Protein AF-A0A8T0RTR3-F1 (afdb_monomer_lite)

Foldseek 3Di:
DVVVVVVVVVLVVVLLALPLLLVLLVQQPVVDDPDDRDPCSLVVSCVVSVHDSVSSVCSSVQCVVPPHSRSRGDPDPPVDDDDQDDDDPVQLVVQDPVQLQDLVSSCVSRVHDSVSSVVCVVVPVDDSDPPDDQDPVNVVVVVVVVVVVVVVVVVVVD

Radius of gyration: 30.54 Å; chains: 1; bounding box: 50×33×100 Å

Structure (mmCIF, N/CA/C/O backbone):
data_AF-A0A8T0RTR3-F1
#
_entry.id   AF-A0A8T0RTR3-F1
#
loop_
_atom_site.group_PDB
_atom_site.id
_atom_site.type_symbol
_atom_site.label_atom_id
_atom_site.label_alt_id
_atom_site.label_comp_id
_atom_site.label_asym_id
_atom_site.label_entity_id
_atom_site.label_seq_id
_atom_site.pdbx_PDB_ins_code
_atom_site.Cartn_x
_atom_site.Cartn_y
_atom_site.Cartn_z
_atom_site.occupancy
_atom_site.B_iso_or_equiv
_atom_site.auth_seq_id
_atom_site.auth_comp_id
_atom_site.auth_asym_id
_atom_site.auth_atom_id
_atom_site.pdbx_PDB_model_num
ATOM 1 N N . MET A 1 1 ? -1.348 -24.314 -29.458 1.00 50.91 1 MET A N 1
ATOM 2 C CA . MET A 1 1 ? -2.200 -23.134 -29.170 1.00 50.91 1 MET A CA 1
ATOM 3 C C . MET A 1 1 ? -2.406 -22.878 -27.678 1.00 50.91 1 MET A C 1
ATOM 5 O O . MET A 1 1 ? -2.302 -21.727 -27.293 1.00 50.91 1 MET A O 1
ATOM 9 N N . MET A 1 2 ? -2.673 -23.878 -26.821 1.00 47.38 2 MET A N 1
ATOM 10 C CA . MET A 1 2 ? -2.795 -23.620 -25.368 1.00 47.38 2 MET A CA 1
ATOM 11 C C . MET A 1 2 ? -1.463 -23.245 -24.695 1.00 47.38 2 MET A C 1
ATOM 13 O O . MET A 1 2 ? -1.460 -22.353 -23.855 1.00 47.38 2 MET A O 1
ATOM 17 N N . GLU A 1 3 ? -0.336 -23.847 -25.096 1.00 51.03 3 GLU A N 1
ATOM 18 C CA . GLU A 1 3 ? 0.990 -23.511 -24.537 1.00 51.03 3 GLU A CA 1
ATOM 19 C C . GLU A 1 3 ? 1.445 -22.080 -24.860 1.00 51.03 3 GLU A C 1
ATOM 21 O O . GLU A 1 3 ? 1.984 -21.400 -23.994 1.00 51.03 3 GLU A O 1
ATOM 26 N N . GLU A 1 4 ? 1.178 -21.576 -26.070 1.00 53.56 4 GLU A N 1
ATOM 27 C CA . GLU A 1 4 ? 1.526 -20.194 -26.435 1.00 53.56 4 GLU A CA 1
ATOM 28 C C . GLU A 1 4 ? 0.702 -19.163 -25.654 1.00 53.56 4 GLU A C 1
ATOM 30 O O . GLU A 1 4 ? 1.242 -18.149 -25.222 1.00 53.56 4 GLU A O 1
ATOM 35 N N . VAL A 1 5 ? -0.589 -19.422 -25.422 1.00 56.09 5 VAL A N 1
ATOM 36 C CA . VAL A 1 5 ? -1.454 -18.513 -24.650 1.00 56.09 5 VAL A CA 1
ATOM 37 C C . VAL A 1 5 ? -1.051 -18.494 -23.172 1.00 56.09 5 VAL A C 1
ATOM 39 O O . VAL A 1 5 ? -1.005 -17.421 -22.571 1.00 56.09 5 VAL A O 1
ATOM 42 N N . LEU A 1 6 ? -0.697 -19.651 -22.599 1.00 56.44 6 LEU A N 1
ATOM 43 C CA . LEU A 1 6 ? -0.228 -19.741 -21.212 1.00 56.44 6 LEU A CA 1
ATOM 44 C C . LEU A 1 6 ? 1.091 -18.976 -21.011 1.00 56.44 6 LEU A C 1
ATOM 46 O O . LEU A 1 6 ? 1.216 -18.205 -20.062 1.00 56.44 6 LEU A O 1
ATOM 50 N N . MET A 1 7 ? 2.028 -19.115 -21.957 1.00 56.81 7 MET A N 1
ATOM 51 C CA . MET A 1 7 ? 3.307 -18.394 -21.963 1.00 56.81 7 MET A CA 1
ATOM 52 C C . MET A 1 7 ? 3.117 -16.876 -22.057 1.00 56.81 7 MET A C 1
ATOM 54 O O . MET A 1 7 ? 3.805 -16.122 -21.372 1.00 56.81 7 MET A O 1
ATOM 58 N N . VAL A 1 8 ? 2.170 -16.399 -22.870 1.00 58.53 8 VAL A N 1
ATOM 59 C CA . VAL A 1 8 ? 1.890 -14.959 -22.999 1.00 58.53 8 VAL A CA 1
ATOM 60 C C . VAL A 1 8 ? 1.302 -14.385 -21.706 1.00 58.53 8 VAL A C 1
ATOM 62 O O . VAL A 1 8 ? 1.692 -13.285 -21.305 1.00 58.53 8 VAL A O 1
ATOM 65 N N . GLU A 1 9 ? 0.423 -15.115 -21.014 1.00 55.72 9 GLU A N 1
ATOM 66 C CA . GLU A 1 9 ? -0.161 -14.651 -19.749 1.00 55.72 9 GLU A CA 1
ATOM 67 C C . GLU A 1 9 ? 0.848 -14.729 -18.586 1.00 55.72 9 GLU A C 1
ATOM 69 O O . GLU A 1 9 ? 0.923 -13.799 -17.781 1.00 55.72 9 GLU A O 1
ATOM 74 N N . GLU A 1 10 ? 1.706 -15.755 -18.533 1.00 55.25 10 GLU A N 1
ATOM 75 C CA . GLU A 1 10 ? 2.816 -15.831 -17.568 1.00 55.25 10 GLU A CA 1
ATOM 76 C C . GLU A 1 10 ? 3.845 -14.717 -17.777 1.00 55.25 10 GLU A C 1
ATOM 78 O O . GLU A 1 10 ? 4.233 -14.050 -16.812 1.00 55.25 10 GLU A O 1
ATOM 83 N N . ILE A 1 11 ? 4.234 -14.442 -19.028 1.00 60.19 11 ILE A N 1
ATOM 84 C CA . ILE A 1 11 ? 5.106 -13.310 -19.370 1.00 60.19 11 ILE A CA 1
ATOM 85 C C . ILE A 1 11 ? 4.435 -11.998 -18.958 1.00 60.19 11 ILE A C 1
ATOM 87 O O . ILE A 1 11 ? 5.074 -11.144 -18.345 1.00 60.19 11 ILE A O 1
ATOM 91 N N . ARG A 1 12 ? 3.133 -11.829 -19.213 1.00 56.47 12 ARG A N 1
ATOM 92 C CA . ARG A 1 12 ? 2.386 -10.632 -18.805 1.00 56.47 12 ARG A CA 1
ATOM 93 C C . ARG A 1 12 ? 2.379 -10.452 -17.285 1.00 56.47 12 ARG A C 1
ATOM 95 O O . ARG A 1 12 ? 2.623 -9.344 -16.810 1.00 56.47 12 ARG A O 1
ATOM 102 N N . VAL A 1 13 ? 2.164 -11.518 -16.516 1.00 57.88 13 VAL A N 1
ATOM 103 C CA . VAL A 1 13 ? 2.191 -11.495 -15.042 1.00 57.88 13 VAL A CA 1
ATOM 104 C C . VAL A 1 13 ? 3.599 -11.202 -14.505 1.00 57.88 13 VAL A C 1
ATOM 106 O O . VAL A 1 13 ? 3.744 -10.415 -13.565 1.00 57.88 13 VAL A O 1
ATOM 109 N N . LEU A 1 14 ? 4.643 -11.773 -15.112 1.00 58.62 14 LEU A N 1
ATOM 110 C CA . LEU A 1 14 ? 6.046 -11.508 -14.767 1.00 58.62 14 LEU A CA 1
ATOM 111 C C . LEU A 1 14 ? 6.483 -10.079 -15.099 1.00 58.62 14 LEU A C 1
ATOM 113 O O . LEU A 1 14 ? 7.313 -9.532 -14.381 1.00 58.62 14 LEU A O 1
ATOM 117 N N . MET A 1 15 ? 5.913 -9.472 -16.141 1.00 58.19 15 MET A N 1
ATOM 118 C CA . MET A 1 15 ? 6.180 -8.089 -16.556 1.00 58.19 15 MET A CA 1
ATOM 119 C C . MET A 1 15 ? 5.409 -7.050 -15.731 1.00 58.19 15 MET A C 1
ATOM 121 O O . MET A 1 15 ? 5.854 -5.910 -15.602 1.00 58.19 15 MET A O 1
ATOM 125 N N . VAL A 1 16 ? 4.264 -7.429 -15.154 1.00 56.47 16 VAL A N 1
ATOM 126 C CA . VAL A 1 16 ? 3.538 -6.611 -14.164 1.00 56.47 16 VAL A CA 1
ATOM 127 C C . VAL A 1 16 ? 4.295 -6.565 -12.832 1.00 56.47 16 VAL A C 1
ATOM 129 O O . VAL A 1 16 ? 4.250 -5.555 -12.126 1.00 56.47 16 VAL A O 1
ATOM 132 N N . LYS A 1 17 ? 5.033 -7.629 -12.498 1.00 59.47 17 LYS A N 1
ATOM 133 C CA . LYS A 1 17 ? 6.007 -7.634 -11.401 1.00 59.47 17 LYS A CA 1
ATOM 134 C C . LYS A 1 17 ? 7.309 -6.972 -11.883 1.00 59.47 17 LYS A C 1
ATOM 136 O O . LYS A 1 17 ? 7.729 -7.152 -13.016 1.00 59.47 17 LYS A O 1
ATOM 141 N N . ASN A 1 18 ? 7.976 -6.201 -11.024 1.00 61.56 18 ASN A N 1
ATOM 142 C CA . ASN A 1 18 ? 9.125 -5.358 -11.411 1.00 61.56 18 ASN A CA 1
ATOM 143 C C . ASN A 1 18 ? 10.295 -6.098 -12.097 1.00 61.56 18 ASN A C 1
ATOM 145 O O . ASN A 1 18 ? 11.107 -5.459 -12.758 1.00 61.56 18 ASN A O 1
ATOM 149 N N . GLY A 1 19 ? 10.395 -7.424 -11.966 1.00 69.31 19 GLY A N 1
ATOM 150 C CA . GLY A 1 19 ? 11.536 -8.203 -12.453 1.00 69.31 19 GLY A CA 1
ATOM 151 C C . GLY A 1 19 ? 11.711 -8.215 -13.976 1.00 69.31 19 GLY A C 1
ATOM 152 O O . GLY A 1 19 ? 12.842 -8.122 -14.448 1.00 69.31 19 GLY A O 1
ATOM 153 N N . GLY A 1 20 ? 10.625 -8.287 -14.754 1.00 81.19 20 GLY A N 1
ATOM 154 C CA . GLY A 1 20 ? 10.720 -8.464 -16.210 1.00 81.19 20 GLY A CA 1
ATOM 155 C C . GLY A 1 20 ? 11.265 -7.235 -16.949 1.00 81.19 20 GLY A C 1
ATOM 156 O O . GLY A 1 20 ? 12.210 -7.333 -17.733 1.00 81.19 20 GLY A O 1
ATOM 157 N N . SER A 1 21 ? 10.728 -6.052 -16.649 1.00 85.75 21 SER A N 1
ATOM 158 C CA . SER A 1 21 ? 11.186 -4.794 -17.255 1.00 85.75 21 SER A CA 1
ATOM 159 C C . SER A 1 21 ? 12.625 -4.448 -16.856 1.00 85.75 21 SER A C 1
ATOM 161 O O . SER A 1 21 ? 13.399 -3.993 -17.697 1.00 85.75 21 SER A O 1
ATOM 163 N N . ILE A 1 22 ? 13.015 -4.718 -15.603 1.00 87.81 22 ILE A N 1
ATOM 164 C CA . ILE A 1 22 ? 14.389 -4.503 -15.123 1.00 87.81 22 ILE A CA 1
ATOM 165 C C . ILE A 1 22 ? 15.373 -5.408 -15.873 1.00 87.81 22 ILE A C 1
ATOM 167 O O . ILE A 1 22 ? 16.412 -4.932 -16.325 1.00 87.81 22 ILE A O 1
ATOM 171 N N . ALA A 1 23 ? 15.037 -6.687 -16.069 1.00 89.38 23 ALA A N 1
ATOM 172 C CA . ALA A 1 23 ? 15.885 -7.621 -16.808 1.00 89.38 23 ALA A CA 1
ATOM 173 C C . ALA A 1 23 ? 16.110 -7.177 -18.263 1.00 89.38 23 ALA A C 1
ATOM 175 O O . ALA A 1 23 ? 17.233 -7.240 -18.763 1.00 89.38 23 ALA A O 1
ATOM 176 N N . ILE A 1 24 ? 15.065 -6.665 -18.926 1.00 90.31 24 ILE A N 1
ATOM 177 C CA . ILE A 1 24 ? 15.183 -6.082 -20.270 1.00 90.31 24 ILE A CA 1
ATOM 178 C C . ILE A 1 24 ? 16.141 -4.890 -20.250 1.00 90.31 24 ILE A C 1
ATOM 180 O O . ILE A 1 24 ? 17.018 -4.799 -21.105 1.00 90.31 24 ILE A O 1
ATOM 184 N N . TYR A 1 25 ? 15.992 -3.982 -19.286 1.00 90.19 25 TYR A N 1
ATOM 185 C CA . TYR A 1 25 ? 16.830 -2.789 -19.198 1.00 90.19 25 TYR A CA 1
ATOM 186 C C . TYR A 1 25 ? 18.312 -3.125 -18.983 1.00 90.19 25 TYR A C 1
ATOM 188 O O . TYR A 1 25 ? 19.161 -2.619 -19.714 1.00 90.19 25 TYR A O 1
ATOM 196 N N . LEU A 1 26 ? 18.619 -4.030 -18.048 1.00 89.44 26 LEU A N 1
ATOM 197 C CA . LEU A 1 26 ? 19.988 -4.480 -17.778 1.00 89.44 26 LEU A CA 1
ATOM 198 C C . LEU A 1 26 ? 20.618 -5.180 -18.990 1.00 89.44 26 LEU A C 1
ATOM 200 O O . LEU A 1 26 ? 21.781 -4.940 -19.300 1.00 89.44 26 LEU A O 1
ATOM 204 N N . GLU A 1 27 ? 19.850 -5.993 -19.719 1.00 90.25 27 GLU A N 1
ATOM 205 C CA . GLU A 1 27 ? 20.321 -6.643 -20.948 1.00 90.25 27 GLU A CA 1
ATOM 206 C C . GLU A 1 27 ? 20.674 -5.628 -22.046 1.00 90.25 27 GLU A C 1
ATOM 208 O O . GLU A 1 27 ? 21.652 -5.810 -22.772 1.00 90.25 27 GLU A O 1
ATOM 213 N N . LEU A 1 28 ? 19.866 -4.573 -22.202 1.00 89.88 28 LEU A N 1
ATOM 214 C CA . LEU A 1 28 ? 20.145 -3.504 -23.163 1.00 89.88 28 LEU A CA 1
ATOM 215 C C . LEU A 1 28 ? 21.386 -2.707 -22.754 1.00 89.88 28 LEU A C 1
ATOM 217 O O . LEU A 1 28 ? 22.206 -2.389 -23.617 1.00 89.88 28 LEU A O 1
ATOM 221 N N . LEU A 1 29 ? 21.531 -2.433 -21.455 1.00 89.06 29 LEU A N 1
ATOM 222 C CA . LEU A 1 29 ? 22.675 -1.727 -20.887 1.00 89.06 29 LEU A CA 1
ATOM 223 C C . LEU A 1 29 ? 23.977 -2.518 -21.079 1.00 89.06 29 LEU A C 1
ATOM 225 O O . LEU A 1 29 ? 24.982 -1.950 -21.474 1.00 89.06 29 LEU A O 1
ATOM 229 N N . ALA A 1 30 ? 23.948 -3.843 -20.910 1.00 87.44 30 ALA A N 1
ATOM 230 C CA . ALA A 1 30 ? 25.117 -4.700 -21.121 1.00 87.44 30 ALA A CA 1
ATOM 231 C C . ALA A 1 30 ? 25.601 -4.753 -22.586 1.00 87.44 30 ALA A C 1
ATOM 233 O O . ALA A 1 30 ? 26.736 -5.137 -22.851 1.00 87.44 30 ALA A O 1
ATOM 234 N N . LYS A 1 31 ? 24.741 -4.404 -23.552 1.00 84.81 31 LYS A N 1
ATOM 235 C CA . LYS A 1 31 ? 25.035 -4.462 -24.998 1.00 84.81 31 LYS A CA 1
ATOM 236 C C . LYS A 1 31 ? 25.326 -3.100 -25.621 1.00 84.81 31 LYS A C 1
ATOM 238 O O . LYS A 1 31 ? 25.502 -3.014 -26.840 1.00 84.81 31 LYS A O 1
ATOM 243 N N . THR A 1 32 ? 25.313 -2.043 -24.817 1.00 80.06 32 THR A N 1
ATOM 244 C CA . THR A 1 32 ? 25.332 -0.670 -25.311 1.00 80.06 32 THR A CA 1
ATOM 245 C C . THR A 1 32 ? 26.173 0.206 -24.398 1.00 80.06 32 THR A C 1
ATOM 247 O O . THR A 1 32 ? 25.949 0.223 -23.196 1.00 80.06 32 THR A O 1
ATOM 250 N N . ASP A 1 33 ? 27.056 1.010 -24.979 1.00 72.62 33 ASP A N 1
ATOM 251 C CA . ASP A 1 33 ? 27.671 2.132 -24.272 1.00 72.62 33 ASP A CA 1
ATOM 252 C C . ASP A 1 33 ? 26.664 3.301 -24.271 1.00 72.62 33 ASP A C 1
ATOM 254 O O . ASP A 1 33 ? 26.253 3.738 -25.356 1.00 72.62 33 ASP A O 1
ATOM 258 N N . PRO A 1 34 ? 26.188 3.786 -23.106 1.00 64.81 34 PRO A N 1
ATOM 259 C CA . PRO A 1 34 ? 25.259 4.917 -23.041 1.00 64.81 34 PRO A CA 1
ATOM 260 C C . PRO A 1 34 ? 25.829 6.139 -23.783 1.00 64.81 34 PRO A C 1
ATOM 262 O O . PRO A 1 34 ? 27.045 6.334 -23.756 1.00 64.81 34 PRO A O 1
ATOM 265 N N . PRO A 1 35 ? 25.005 6.980 -24.446 1.00 64.62 35 PRO A N 1
ATOM 266 C CA . PRO A 1 35 ? 23.554 7.146 -24.272 1.00 64.62 35 PRO A CA 1
ATOM 267 C C . PRO A 1 35 ? 22.686 6.606 -25.430 1.00 64.62 35 PRO A C 1
ATOM 269 O O . PRO A 1 35 ? 21.461 6.743 -25.406 1.00 64.62 35 PRO A O 1
ATOM 272 N N . VAL A 1 36 ? 23.283 6.015 -26.473 1.00 75.38 36 VAL A N 1
ATOM 273 C CA . VAL A 1 36 ? 22.573 5.689 -27.726 1.00 75.38 36 VAL A CA 1
ATOM 274 C C . VAL A 1 36 ? 22.454 4.189 -27.938 1.00 75.38 36 VAL A C 1
ATOM 276 O O . VAL A 1 36 ? 23.446 3.478 -28.073 1.00 75.38 36 VAL A O 1
ATOM 279 N N . LEU A 1 37 ? 21.219 3.710 -28.084 1.00 81.44 37 LEU A N 1
ATOM 280 C CA . LEU A 1 37 ? 20.961 2.308 -28.383 1.00 81.44 37 LEU A CA 1
ATOM 281 C C . LEU A 1 37 ? 21.343 1.952 -29.831 1.00 81.44 37 LEU A C 1
ATOM 283 O O . LEU A 1 37 ? 20.777 2.489 -30.788 1.00 81.44 37 LEU A O 1
ATOM 287 N N . ARG A 1 38 ? 22.271 1.000 -30.007 1.00 83.25 38 ARG A N 1
ATOM 288 C CA . ARG A 1 38 ? 22.719 0.550 -31.337 1.00 83.25 38 ARG A CA 1
ATOM 289 C C . ARG A 1 38 ? 21.575 -0.096 -32.130 1.00 83.25 38 ARG A C 1
ATOM 291 O O . ARG A 1 38 ? 20.701 -0.785 -31.587 1.00 83.25 38 ARG A O 1
ATOM 298 N N . ARG A 1 39 ? 21.593 0.091 -33.456 1.00 85.25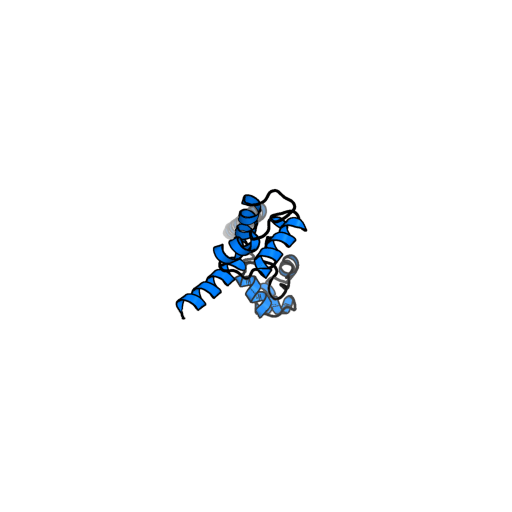 39 ARG A N 1
ATOM 299 C CA . ARG A 1 39 ? 20.580 -0.467 -34.367 1.00 85.25 39 ARG A CA 1
ATOM 300 C C . ARG A 1 39 ? 20.500 -1.989 -34.201 1.00 85.25 39 ARG A C 1
ATOM 302 O O . ARG A 1 39 ? 21.506 -2.683 -34.231 1.00 85.25 39 ARG A O 1
ATOM 309 N N . GLY A 1 40 ? 19.282 -2.505 -34.042 1.00 86.69 40 GLY A N 1
ATOM 310 C CA . GLY A 1 40 ? 19.021 -3.943 -33.918 1.00 86.69 40 GLY A CA 1
ATOM 311 C C . GLY A 1 40 ? 19.043 -4.488 -32.486 1.00 86.69 40 GLY A C 1
ATOM 312 O O . GLY A 1 40 ? 18.419 -5.523 -32.253 1.00 86.69 40 GLY A O 1
ATOM 313 N N . VAL A 1 41 ? 19.622 -3.776 -31.512 1.00 89.81 41 VAL A N 1
ATOM 314 C CA . VAL A 1 41 ? 19.684 -4.229 -30.108 1.00 89.81 41 VAL A CA 1
ATOM 315 C C . VAL A 1 41 ? 18.285 -4.352 -29.496 1.00 89.81 41 VAL A C 1
ATOM 317 O O . VAL A 1 41 ? 17.969 -5.392 -28.919 1.00 89.81 41 VAL A O 1
ATOM 320 N N . SER A 1 42 ? 17.384 -3.384 -29.723 1.00 90.81 42 SER A N 1
ATOM 321 C CA . SER A 1 42 ? 15.982 -3.511 -29.274 1.00 90.81 42 SER A CA 1
ATOM 322 C C . SER A 1 42 ? 15.275 -4.714 -29.897 1.00 90.81 42 SER A C 1
ATOM 324 O O . SER A 1 42 ? 14.459 -5.353 -29.244 1.00 90.81 42 SER A O 1
ATOM 326 N N . LYS A 1 43 ? 15.565 -5.021 -31.170 1.00 93.06 43 LYS A N 1
ATOM 327 C CA . LYS A 1 43 ? 14.927 -6.125 -31.902 1.00 93.06 43 LYS A CA 1
ATOM 328 C C . LYS A 1 43 ? 15.434 -7.476 -31.399 1.00 93.06 43 LYS A C 1
ATOM 330 O O . LYS A 1 43 ? 14.649 -8.411 -31.282 1.00 93.06 43 LYS A O 1
ATOM 335 N N . ALA A 1 44 ? 16.720 -7.561 -31.066 1.00 91.19 44 ALA A N 1
ATOM 336 C CA . ALA A 1 44 ? 17.307 -8.722 -30.410 1.00 91.19 44 ALA A CA 1
ATOM 337 C C . ALA A 1 44 ? 16.740 -8.915 -28.993 1.00 91.19 44 ALA A C 1
ATOM 339 O O . ALA A 1 44 ? 16.343 -10.025 -28.654 1.00 91.19 44 ALA A O 1
ATOM 340 N N . GLY A 1 45 ? 16.620 -7.840 -28.204 1.00 89.94 45 GLY A N 1
ATOM 341 C CA . GLY A 1 45 ? 15.989 -7.874 -26.880 1.00 89.94 45 GLY A CA 1
ATOM 342 C C . GLY A 1 45 ? 14.524 -8.312 -26.939 1.00 89.94 45 GLY A C 1
ATOM 343 O O . GLY A 1 45 ? 14.126 -9.226 -26.228 1.00 89.94 45 GLY A O 1
ATOM 344 N N . ALA A 1 46 ? 13.739 -7.744 -27.858 1.00 91.19 46 ALA A N 1
ATOM 345 C CA . ALA A 1 46 ? 12.336 -8.113 -28.060 1.00 91.19 46 ALA A CA 1
ATOM 346 C C . ALA A 1 46 ? 12.161 -9.606 -28.370 1.00 91.19 46 ALA A C 1
ATOM 348 O O . ALA A 1 46 ? 11.297 -10.257 -27.791 1.00 91.19 46 ALA A O 1
ATOM 349 N N . ARG A 1 47 ? 13.020 -10.164 -29.234 1.00 91.50 47 ARG A N 1
ATOM 350 C CA . ARG A 1 47 ? 13.034 -11.603 -29.538 1.00 91.50 47 ARG A CA 1
ATOM 351 C C . ARG A 1 47 ? 13.463 -12.445 -28.338 1.00 91.50 47 ARG A C 1
ATOM 353 O O . ARG A 1 47 ? 12.821 -13.449 -28.069 1.00 91.50 47 ARG A O 1
ATOM 360 N N . LYS A 1 48 ? 14.507 -12.026 -27.609 1.00 88.62 48 LYS A N 1
ATOM 361 C CA . LYS A 1 48 ? 15.028 -12.743 -26.431 1.00 88.62 48 LYS A CA 1
ATOM 362 C C . LYS A 1 48 ? 13.969 -12.889 -25.338 1.00 88.62 48 LYS A C 1
ATOM 364 O O . LYS A 1 48 ? 13.847 -13.956 -24.755 1.00 88.62 48 LYS A O 1
ATOM 369 N N . PHE A 1 49 ? 13.218 -11.824 -25.072 1.00 86.00 49 PHE A N 1
ATOM 370 C CA . PHE A 1 49 ? 12.208 -11.798 -24.014 1.00 86.00 49 PHE A CA 1
ATOM 371 C C . PHE A 1 49 ? 10.788 -12.109 -24.512 1.00 86.00 49 PHE A C 1
ATOM 373 O O . PHE A 1 49 ? 9.860 -12.088 -23.714 1.00 86.00 49 PHE A O 1
ATOM 380 N N . CYS A 1 50 ? 10.604 -12.387 -25.810 1.00 87.56 50 CYS A N 1
ATOM 381 C CA . CYS A 1 50 ? 9.294 -12.601 -26.438 1.00 87.56 50 CYS A CA 1
ATOM 382 C C . CYS A 1 50 ? 8.281 -11.476 -26.128 1.00 87.56 50 CYS A C 1
ATOM 384 O O . CYS A 1 50 ? 7.110 -11.709 -25.836 1.00 87.56 50 CYS A O 1
ATOM 386 N N . VAL A 1 51 ? 8.741 -10.222 -26.172 1.00 87.31 51 VAL A N 1
ATOM 387 C CA . VAL A 1 51 ? 7.916 -9.039 -25.881 1.00 87.31 51 VAL A CA 1
ATOM 388 C C . VAL A 1 51 ? 7.806 -8.121 -27.097 1.00 87.31 51 VAL A C 1
ATOM 390 O O . VAL A 1 51 ? 8.713 -8.074 -27.934 1.00 87.31 51 VAL A O 1
ATOM 393 N N . PRO A 1 52 ? 6.733 -7.317 -27.202 1.00 90.31 52 PRO A N 1
ATOM 394 C CA . PRO A 1 52 ? 6.608 -6.334 -28.268 1.00 90.31 52 PRO A CA 1
ATOM 395 C C . PRO A 1 52 ? 7.779 -5.345 -28.280 1.00 90.31 52 PRO A C 1
ATOM 397 O O . PRO A 1 52 ? 8.166 -4.797 -27.247 1.00 90.31 52 PRO A O 1
ATOM 400 N N . LEU A 1 53 ? 8.284 -5.024 -29.476 1.00 90.94 53 LEU A N 1
ATOM 401 C CA . LEU A 1 53 ? 9.386 -4.070 -29.662 1.00 90.94 53 LEU A CA 1
ATOM 402 C C . LEU A 1 53 ? 9.117 -2.713 -28.989 1.00 90.94 53 LEU A C 1
ATOM 404 O O . LEU A 1 53 ? 10.020 -2.128 -28.392 1.00 90.94 53 LEU A O 1
ATOM 408 N N . ARG A 1 54 ? 7.865 -2.238 -29.051 1.00 92.38 54 ARG A N 1
ATOM 409 C CA . ARG A 1 54 ? 7.439 -0.979 -28.417 1.00 92.38 54 ARG A CA 1
ATOM 410 C C . ARG A 1 54 ? 7.681 -0.976 -26.910 1.00 92.38 54 ARG A C 1
ATOM 412 O O . ARG A 1 54 ? 8.070 0.054 -26.370 1.00 92.38 54 ARG A O 1
ATOM 419 N N . LEU A 1 55 ? 7.477 -2.113 -26.247 1.00 90.44 55 LEU A N 1
ATOM 420 C CA . LEU A 1 55 ? 7.680 -2.234 -24.810 1.00 90.44 55 LEU A CA 1
ATOM 421 C C . LEU A 1 55 ? 9.170 -2.137 -24.463 1.00 90.44 55 LEU A C 1
ATOM 423 O O . LEU A 1 55 ? 9.533 -1.356 -23.593 1.00 90.44 55 LEU A O 1
ATOM 427 N N . VAL A 1 56 ? 10.039 -2.825 -25.208 1.00 91.88 56 VAL A N 1
ATOM 428 C CA . VAL A 1 56 ? 11.504 -2.742 -25.032 1.00 91.88 56 VAL A CA 1
ATOM 429 C C . VAL A 1 56 ? 12.005 -1.305 -25.197 1.00 91.88 56 VAL A C 1
ATOM 431 O O . VAL A 1 56 ? 12.793 -0.813 -24.396 1.00 91.88 56 VAL A O 1
ATOM 434 N N . GLN A 1 57 ? 11.510 -0.603 -26.218 1.00 91.69 57 GLN A N 1
ATOM 435 C CA . GLN A 1 57 ? 11.858 0.799 -26.464 1.00 91.69 57 GLN A CA 1
ATOM 436 C C . GLN A 1 57 ? 11.303 1.751 -25.398 1.00 91.69 57 GLN A C 1
ATOM 438 O O . GLN A 1 57 ? 11.915 2.781 -25.124 1.00 91.69 57 GLN A O 1
ATOM 443 N N . SER A 1 58 ? 10.137 1.445 -24.823 1.00 91.44 58 SER A N 1
ATOM 444 C CA . SER A 1 58 ? 9.576 2.210 -23.707 1.00 91.44 58 SER A CA 1
ATOM 445 C C . SER A 1 58 ? 10.400 2.018 -22.440 1.00 91.44 58 SER A C 1
ATOM 447 O O . SER A 1 58 ? 10.696 2.995 -21.770 1.00 91.44 58 SER A O 1
ATOM 449 N N . VAL A 1 59 ? 10.804 0.782 -22.139 1.00 90.75 59 VAL A N 1
ATOM 450 C CA . VAL A 1 59 ? 11.673 0.462 -20.999 1.00 90.75 59 VAL A CA 1
ATOM 451 C C . VAL A 1 59 ? 13.006 1.203 -21.110 1.00 90.75 59 VAL A C 1
ATOM 453 O O . VAL A 1 59 ? 13.437 1.814 -20.139 1.00 90.75 59 VAL A O 1
ATOM 456 N N . TRP A 1 60 ? 13.624 1.214 -22.297 1.00 91.50 60 TRP A N 1
ATOM 457 C CA . TRP A 1 60 ? 14.857 1.971 -22.530 1.00 91.50 60 TRP A CA 1
ATOM 458 C C . TRP A 1 60 ? 14.678 3.470 -22.273 1.00 91.50 60 TRP A C 1
ATOM 460 O O . TRP A 1 60 ? 15.439 4.042 -21.501 1.00 91.50 60 TRP A O 1
ATOM 470 N N . ARG A 1 61 ? 13.654 4.092 -22.877 1.00 90.19 61 ARG A N 1
ATOM 471 C CA . ARG A 1 61 ? 13.369 5.524 -22.684 1.00 90.19 61 ARG A CA 1
ATOM 472 C C . ARG A 1 61 ? 13.119 5.862 -21.220 1.00 90.19 61 ARG A C 1
ATOM 474 O O . ARG A 1 61 ? 13.791 6.728 -20.685 1.00 90.19 61 ARG A O 1
ATOM 481 N N . ASN A 1 62 ? 12.257 5.099 -20.552 1.00 89.94 62 ASN A N 1
ATOM 482 C CA . ASN A 1 62 ? 11.963 5.311 -19.139 1.00 89.94 62 ASN A CA 1
ATOM 483 C C . ASN A 1 62 ? 13.225 5.232 -18.266 1.00 89.94 62 ASN A C 1
ATOM 485 O O . ASN A 1 62 ? 13.359 6.011 -17.329 1.00 89.94 62 ASN A O 1
ATOM 489 N N . GLY A 1 63 ? 14.150 4.316 -18.570 1.00 89.44 63 GLY A N 1
ATOM 490 C CA . GLY A 1 63 ? 15.407 4.223 -17.835 1.00 89.44 63 GLY A CA 1
ATOM 491 C C . GLY A 1 63 ? 16.377 5.374 -18.111 1.00 89.44 63 GLY A C 1
ATOM 492 O O . GLY A 1 63 ? 17.093 5.787 -17.209 1.00 89.44 63 GLY A O 1
ATOM 493 N N . GLN A 1 64 ? 16.390 5.938 -19.319 1.00 88.25 64 GLN A N 1
ATOM 494 C CA . GLN A 1 64 ? 17.204 7.125 -19.609 1.00 88.25 64 GLN A CA 1
ATOM 495 C C . GLN A 1 64 ? 16.605 8.403 -18.996 1.00 88.25 64 GLN A C 1
ATOM 497 O O . GLN A 1 64 ? 17.346 9.232 -18.478 1.00 88.25 64 GLN A O 1
ATOM 502 N N . ASP A 1 65 ? 15.277 8.535 -19.007 1.00 87.56 65 ASP A N 1
ATOM 503 C CA . ASP A 1 65 ? 14.574 9.748 -18.573 1.00 87.56 65 ASP A CA 1
ATOM 504 C C . ASP A 1 65 ? 14.446 9.861 -17.039 1.00 87.56 65 ASP A C 1
ATOM 506 O O . ASP A 1 65 ? 14.360 10.966 -16.504 1.00 87.56 65 ASP A O 1
ATOM 510 N N . PHE A 1 66 ? 14.415 8.734 -16.314 1.00 80.06 66 PHE A N 1
ATOM 511 C CA . PHE A 1 66 ? 14.079 8.689 -14.883 1.00 80.06 66 PHE A CA 1
ATOM 512 C C . PHE A 1 66 ? 15.097 7.893 -14.047 1.00 80.06 66 PHE A C 1
ATOM 514 O O . PHE A 1 66 ? 14.722 6.994 -13.293 1.00 80.06 66 PHE A O 1
ATOM 521 N N . ASP A 1 67 ? 16.381 8.245 -14.152 1.00 83.62 67 ASP A N 1
ATOM 522 C CA . ASP A 1 67 ? 17.449 7.762 -13.256 1.00 83.62 67 ASP A CA 1
ATOM 523 C C . ASP A 1 67 ? 17.663 6.230 -13.291 1.00 83.62 67 ASP A C 1
ATOM 525 O O . ASP A 1 67 ? 17.706 5.522 -12.282 1.00 83.62 67 ASP A O 1
ATOM 529 N N . GLY A 1 68 ? 17.752 5.672 -14.500 1.00 85.19 68 GLY A N 1
ATOM 530 C CA . GLY A 1 68 ? 18.106 4.275 -14.722 1.00 85.19 68 GLY A CA 1
ATOM 531 C C . GLY A 1 68 ? 17.029 3.297 -14.263 1.00 85.19 68 GLY A C 1
ATOM 532 O O . GLY A 1 68 ? 15.912 3.265 -14.777 1.00 85.19 68 GLY A O 1
ATOM 533 N N . ILE A 1 69 ? 17.373 2.437 -13.304 1.00 85.38 69 ILE A N 1
ATOM 534 C CA . ILE A 1 69 ? 16.482 1.364 -12.837 1.00 85.38 69 ILE A CA 1
ATOM 535 C C . ILE A 1 69 ? 15.208 1.947 -12.200 1.00 85.38 69 ILE A C 1
ATOM 537 O O . ILE A 1 69 ? 14.129 1.380 -12.376 1.00 85.38 69 ILE A O 1
ATOM 541 N N . ASN A 1 70 ? 15.300 3.107 -11.540 1.00 85.69 70 ASN A N 1
ATOM 542 C CA . ASN A 1 70 ? 14.163 3.781 -10.902 1.00 85.69 70 ASN A CA 1
ATOM 543 C C . ASN A 1 70 ? 13.043 4.133 -11.895 1.00 85.69 70 ASN A C 1
ATOM 545 O O . ASN A 1 70 ? 11.861 4.049 -11.555 1.00 85.69 70 ASN A O 1
ATOM 549 N N . GLY A 1 71 ? 13.404 4.458 -13.135 1.00 85.94 71 GLY A N 1
ATOM 550 C CA . GLY A 1 71 ? 12.468 4.734 -14.220 1.00 85.94 71 GLY A CA 1
ATOM 551 C C . GLY A 1 71 ? 11.758 3.503 -14.763 1.00 85.94 71 GLY A C 1
ATOM 552 O O . GLY A 1 71 ? 10.644 3.589 -15.279 1.00 85.94 71 GLY A O 1
ATOM 553 N N . VAL A 1 72 ? 12.395 2.341 -14.630 1.00 87.50 72 VAL A N 1
ATOM 554 C CA . VAL A 1 72 ? 11.908 1.062 -15.157 1.00 87.50 72 VAL A CA 1
ATOM 555 C C . VAL A 1 72 ? 11.026 0.325 -14.146 1.00 87.50 72 VAL A C 1
ATOM 557 O O . VAL A 1 72 ? 10.159 -0.459 -14.539 1.00 87.50 72 VAL A O 1
ATOM 560 N N . ILE A 1 73 ? 11.212 0.585 -12.849 1.00 85.75 73 ILE A N 1
ATOM 561 C CA . ILE A 1 73 ? 10.391 0.011 -11.781 1.00 85.75 73 ILE A CA 1
ATOM 562 C C . ILE A 1 73 ? 8.922 0.432 -11.958 1.00 85.75 73 ILE A C 1
ATOM 564 O O . ILE A 1 73 ? 8.584 1.615 -12.042 1.00 85.75 73 ILE A O 1
ATOM 568 N N . SER A 1 74 ? 8.018 -0.551 -11.963 1.00 82.00 74 SER A N 1
ATOM 569 C CA . SER A 1 74 ? 6.582 -0.298 -12.005 1.00 82.00 74 SER A CA 1
ATOM 570 C C . SER A 1 74 ? 6.120 0.325 -10.694 1.00 82.00 74 SER A C 1
ATOM 572 O O . SER A 1 74 ? 6.180 -0.275 -9.619 1.00 82.00 74 SER A O 1
ATOM 574 N N . LYS A 1 75 ? 5.561 1.528 -10.804 1.00 80.75 75 LYS A N 1
ATOM 575 C CA . LYS A 1 75 ? 4.927 2.234 -9.686 1.00 80.75 75 LYS A CA 1
ATOM 576 C C . LYS A 1 75 ? 3.539 1.675 -9.358 1.00 80.75 75 LYS A C 1
ATOM 578 O O . LYS A 1 75 ? 2.946 2.093 -8.371 1.00 80.75 75 LYS A O 1
ATOM 583 N N . LEU A 1 76 ? 3.006 0.747 -10.159 1.00 80.50 76 LEU A N 1
ATOM 584 C CA . LEU A 1 76 ? 1.629 0.262 -10.031 1.00 80.50 76 LEU A CA 1
ATOM 585 C C . LEU A 1 76 ? 1.458 -0.854 -9.002 1.00 80.50 76 LEU A C 1
ATOM 587 O O . LEU A 1 76 ? 0.367 -0.976 -8.460 1.00 80.50 76 LEU A O 1
ATOM 591 N N . VAL A 1 77 ? 2.507 -1.629 -8.698 1.00 74.56 77 VAL A N 1
ATOM 592 C CA . VAL A 1 77 ? 2.414 -2.854 -7.873 1.00 74.56 77 VAL A CA 1
ATOM 593 C C . VAL A 1 77 ? 1.704 -2.615 -6.532 1.00 74.56 77 VAL A C 1
ATOM 595 O O . VAL A 1 77 ? 0.915 -3.450 -6.104 1.00 74.56 77 VAL A O 1
ATOM 598 N N . ASN A 1 78 ? 1.919 -1.449 -5.913 1.00 73.44 78 ASN A N 1
ATOM 599 C CA . ASN A 1 78 ? 1.282 -1.067 -4.646 1.00 73.44 78 ASN A CA 1
ATOM 600 C C . ASN A 1 78 ? 0.275 0.089 -4.775 1.00 73.44 78 ASN A C 1
ATOM 602 O O . ASN A 1 78 ? -0.424 0.400 -3.814 1.00 73.44 78 ASN A O 1
ATOM 606 N N . ASN A 1 79 ? 0.192 0.717 -5.951 1.00 80.25 79 ASN A N 1
ATOM 607 C CA . ASN A 1 79 ? -0.656 1.888 -6.205 1.00 80.25 79 ASN A CA 1
ATOM 608 C C . ASN A 1 79 ? -1.848 1.570 -7.121 1.00 80.25 79 ASN A C 1
ATOM 610 O O . ASN A 1 79 ? -2.496 2.477 -7.639 1.00 80.25 79 ASN A O 1
ATOM 614 N N . CYS A 1 80 ? -2.133 0.290 -7.356 1.00 80.62 80 CYS A N 1
ATOM 615 C CA . CYS A 1 80 ? -3.266 -0.142 -8.158 1.00 80.62 80 CYS A CA 1
ATOM 616 C C . CYS A 1 80 ? -4.551 -0.296 -7.328 1.00 80.62 80 CYS A C 1
ATOM 618 O O . CYS A 1 80 ? -4.523 -0.592 -6.132 1.00 80.62 80 CYS A O 1
ATOM 620 N N . GLY A 1 81 ? -5.696 -0.177 -8.002 1.00 85.00 81 GLY A N 1
ATOM 621 C CA . GLY A 1 81 ? -7.014 -0.402 -7.411 1.00 85.00 81 GLY A CA 1
ATOM 622 C C . GLY A 1 81 ? -7.607 0.825 -6.715 1.00 85.00 81 GLY A C 1
ATOM 623 O O . GLY A 1 81 ? -7.146 1.956 -6.861 1.00 85.00 81 GLY A O 1
ATOM 624 N N . ARG A 1 82 ? -8.702 0.606 -5.981 1.00 84.12 82 ARG A N 1
ATOM 625 C CA . ARG A 1 82 ? -9.424 1.680 -5.290 1.00 84.12 82 ARG A CA 1
ATOM 626 C C . ARG A 1 82 ? -8.608 2.199 -4.104 1.00 84.12 82 ARG A C 1
ATOM 628 O O . ARG A 1 82 ? -8.187 1.409 -3.260 1.00 84.12 82 ARG A O 1
ATOM 635 N N . LYS A 1 83 ? -8.479 3.529 -3.990 1.00 85.00 83 LYS A N 1
ATOM 636 C CA . LYS A 1 83 ? -7.824 4.169 -2.840 1.00 85.00 83 LYS A CA 1
ATOM 637 C C . LYS A 1 83 ? -8.468 3.713 -1.529 1.00 85.00 83 LYS A C 1
ATOM 639 O O . LYS A 1 83 ? -9.691 3.695 -1.366 1.00 85.00 83 LYS A O 1
ATOM 644 N N . ARG A 1 84 ? -7.598 3.336 -0.602 1.00 83.50 84 ARG A N 1
ATOM 645 C CA . ARG A 1 84 ? -7.908 2.864 0.743 1.00 83.50 84 ARG A CA 1
ATOM 646 C C . ARG A 1 84 ? -8.527 3.997 1.575 1.00 83.50 84 ARG A C 1
ATOM 648 O O . ARG A 1 84 ? -7.972 5.086 1.629 1.00 83.50 84 ARG A O 1
ATOM 655 N N . ILE A 1 85 ? -9.663 3.733 2.229 1.00 85.06 85 ILE A N 1
ATOM 656 C CA . ILE A 1 85 ? -10.269 4.662 3.203 1.00 85.06 85 ILE A CA 1
ATOM 657 C C . ILE A 1 85 ? -9.533 4.486 4.526 1.00 85.06 85 ILE A C 1
ATOM 659 O O . ILE A 1 85 ? -9.678 3.437 5.163 1.00 85.06 85 ILE A O 1
ATOM 663 N N . GLU A 1 86 ? -8.693 5.445 4.885 1.00 84.50 86 GLU A N 1
ATOM 664 C CA . GLU A 1 86 ? -7.967 5.434 6.154 1.00 84.50 86 GLU A CA 1
ATOM 665 C C . GLU A 1 86 ? -8.930 5.674 7.315 1.00 84.50 86 GLU A C 1
ATOM 667 O O . GLU A 1 86 ? -9.857 6.476 7.220 1.00 84.50 86 GLU A O 1
ATOM 672 N N . ILE A 1 87 ? -8.744 4.901 8.382 1.00 84.88 87 ILE A N 1
ATOM 673 C CA . ILE A 1 87 ? -9.505 5.026 9.621 1.00 84.88 87 ILE A CA 1
ATOM 674 C C . ILE A 1 87 ? -8.488 5.433 10.664 1.00 84.88 87 ILE A C 1
ATOM 676 O O . ILE A 1 87 ? -7.530 4.699 10.876 1.00 84.88 87 ILE A O 1
ATOM 680 N N . ASP A 1 88 ? -8.683 6.581 11.294 1.00 85.19 88 ASP A N 1
ATOM 681 C CA . ASP A 1 88 ? -7.772 7.042 12.329 1.00 85.19 88 ASP A CA 1
ATOM 682 C C . ASP A 1 88 ? -7.821 6.101 13.558 1.00 85.19 88 ASP A C 1
ATOM 684 O O . ASP A 1 88 ? -8.900 5.883 14.126 1.00 85.19 88 ASP A O 1
ATOM 688 N N . PRO A 1 89 ? -6.688 5.510 13.983 1.00 80.31 89 PRO A N 1
ATOM 689 C CA . PRO A 1 89 ? -6.632 4.687 15.187 1.00 80.31 89 PRO A CA 1
ATOM 690 C C . PRO A 1 89 ? -7.023 5.449 16.458 1.00 80.31 89 PRO A C 1
ATOM 692 O O . PRO A 1 89 ? -7.575 4.842 17.379 1.00 80.31 89 PRO A O 1
ATOM 695 N N . GLU A 1 90 ? -6.766 6.759 16.523 1.00 82.88 90 GLU A N 1
ATOM 696 C CA . GLU A 1 90 ? -7.156 7.578 17.675 1.00 82.88 90 GLU A CA 1
ATOM 697 C C . GLU A 1 90 ? -8.673 7.778 17.728 1.00 82.88 90 GLU A C 1
ATOM 699 O O . GLU A 1 90 ? -9.273 7.634 18.794 1.00 82.88 90 GLU A O 1
ATOM 704 N N . ALA A 1 91 ? -9.339 7.950 16.582 1.00 86.19 91 ALA A N 1
ATOM 705 C CA . ALA A 1 91 ? -10.801 7.928 16.515 1.00 86.19 91 ALA A CA 1
ATOM 706 C C . ALA A 1 91 ? -11.393 6.628 17.096 1.00 86.19 91 ALA A C 1
ATOM 708 O O . ALA A 1 91 ? -12.351 6.680 17.868 1.00 86.19 91 ALA A O 1
ATOM 709 N N . ILE A 1 92 ? -10.784 5.462 16.828 1.00 85.19 92 ILE A N 1
ATOM 710 C CA . ILE A 1 92 ? -11.200 4.182 17.438 1.00 85.19 92 ILE A CA 1
ATOM 711 C C . ILE A 1 92 ? -11.019 4.219 18.965 1.00 85.19 92 ILE A C 1
ATOM 713 O O . ILE A 1 92 ? -11.865 3.706 19.698 1.00 85.19 92 ILE A O 1
ATOM 717 N N . LYS A 1 93 ? -9.939 4.835 19.462 1.00 83.19 93 LYS A N 1
ATOM 718 C CA . LYS A 1 93 ? -9.652 4.992 20.899 1.00 83.19 93 LYS A CA 1
ATOM 719 C C . LYS A 1 93 ? -10.504 6.047 21.607 1.00 83.19 93 LYS A C 1
ATOM 721 O O . LYS A 1 93 ? -10.500 6.046 22.839 1.00 83.19 93 LYS A O 1
ATOM 726 N N . ASN A 1 94 ? -11.260 6.867 20.889 1.00 87.81 94 ASN A N 1
ATOM 727 C CA . ASN A 1 94 ? -12.187 7.830 21.486 1.00 87.81 94 ASN A CA 1
ATOM 728 C C . ASN A 1 94 ? -13.612 7.268 21.641 1.00 87.81 94 ASN A C 1
ATOM 730 O O . ASN A 1 94 ? -14.325 7.661 22.559 1.00 87.81 94 ASN A O 1
ATOM 734 N N . VAL A 1 95 ? -14.016 6.290 20.819 1.00 86.75 95 VAL A N 1
ATOM 735 C CA . VAL A 1 95 ? -15.346 5.639 20.898 1.00 86.75 95 VAL A CA 1
ATOM 736 C C . VAL A 1 95 ? -15.535 4.953 22.256 1.00 86.75 95 VAL A C 1
ATOM 738 O O . VAL A 1 95 ? -14.649 4.220 22.654 1.00 86.75 95 VAL A O 1
ATOM 741 N N . PRO A 1 96 ? -16.627 5.078 23.011 1.00 87.62 96 PRO A N 1
ATOM 742 C CA . PRO A 1 96 ? -16.748 4.393 24.304 1.00 87.62 96 PRO A CA 1
ATOM 743 C C . PRO A 1 96 ? -16.617 2.859 24.185 1.00 87.62 96 PRO A C 1
ATOM 745 O O . PRO A 1 96 ? -17.028 2.258 23.195 1.00 87.62 96 PRO A O 1
ATOM 748 N N . LEU A 1 97 ? -16.069 2.189 25.213 1.00 83.19 97 LEU A N 1
ATOM 749 C CA . LEU A 1 97 ? -15.800 0.734 25.196 1.00 83.19 97 LEU A CA 1
ATOM 750 C C . LEU A 1 97 ? -17.026 -0.113 24.814 1.00 83.19 97 LEU A C 1
ATOM 752 O O . LEU A 1 97 ? -16.883 -1.113 24.110 1.00 83.19 97 LEU A O 1
ATOM 756 N N . ARG A 1 98 ? -18.225 0.305 25.240 1.00 84.75 98 ARG A N 1
ATOM 757 C CA . ARG A 1 98 ? -19.501 -0.358 24.928 1.00 84.75 98 ARG A CA 1
ATOM 758 C C . ARG A 1 98 ? -19.745 -0.478 23.418 1.00 84.75 98 ARG A C 1
ATOM 760 O O . ARG A 1 98 ? -20.255 -1.498 22.963 1.00 84.75 98 ARG A O 1
ATOM 767 N N . GLU A 1 99 ? -19.325 0.524 22.653 1.00 86.19 99 GLU A N 1
ATOM 768 C CA . GLU A 1 99 ? -19.527 0.628 21.203 1.00 86.19 99 GLU A CA 1
ATOM 769 C C . GLU A 1 99 ? -18.364 0.033 20.390 1.00 86.19 99 GLU A C 1
ATOM 771 O O . GLU A 1 99 ? -18.430 -0.036 19.168 1.00 86.19 99 GLU A O 1
ATOM 776 N N . ARG A 1 100 ? -17.303 -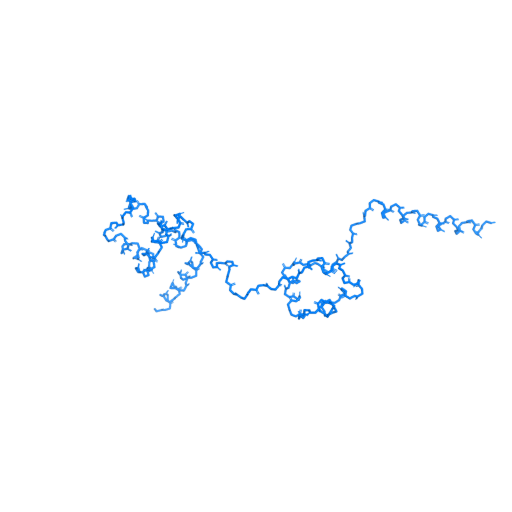0.466 21.043 1.00 84.81 100 ARG A N 1
ATOM 777 C CA . ARG A 1 100 ? -16.173 -1.152 20.379 1.00 84.81 100 ARG A CA 1
ATOM 778 C C . ARG A 1 100 ? -16.325 -2.672 20.299 1.00 84.81 100 ARG A C 1
ATOM 780 O O . ARG A 1 100 ? -15.437 -3.350 19.787 1.00 84.81 100 ARG A O 1
ATOM 787 N N . THR A 1 101 ? -17.409 -3.221 20.842 1.00 82.69 101 THR A N 1
ATOM 788 C CA . THR A 1 101 ? -17.593 -4.669 21.023 1.00 82.69 101 THR A CA 1
ATOM 789 C C . THR A 1 101 ? -17.796 -5.395 19.696 1.00 82.69 101 THR A C 1
ATOM 791 O O . THR A 1 101 ? -17.118 -6.387 19.414 1.00 82.69 101 THR A O 1
ATOM 794 N N . THR A 1 102 ? -18.695 -4.889 18.849 1.00 86.44 102 THR A N 1
ATOM 795 C CA . THR A 1 102 ? -18.946 -5.449 17.523 1.00 86.44 102 THR A CA 1
ATOM 796 C C . THR A 1 102 ? -18.469 -4.512 16.421 1.00 86.44 102 THR A C 1
ATOM 798 O O . THR A 1 102 ? -18.518 -3.291 16.528 1.00 86.44 102 THR A O 1
ATOM 801 N N . VAL A 1 103 ? -18.057 -5.094 15.291 1.00 88.19 103 VAL A N 1
ATOM 802 C CA . VAL A 1 103 ? -17.703 -4.339 14.073 1.00 88.19 103 VAL A CA 1
ATOM 803 C C . VAL A 1 103 ? -18.872 -3.466 13.603 1.00 88.19 103 VAL A C 1
ATOM 805 O O . VAL A 1 103 ? -18.649 -2.451 12.956 1.00 88.19 103 VAL A O 1
ATOM 808 N N . ARG A 1 104 ? -20.118 -3.863 13.896 1.00 91.00 104 ARG A N 1
ATOM 809 C CA . ARG A 1 104 ? -21.310 -3.092 13.531 1.00 91.00 104 ARG A CA 1
ATOM 810 C C . ARG A 1 104 ? -21.444 -1.846 14.405 1.00 91.00 104 ARG A C 1
ATOM 812 O O . ARG A 1 104 ? -21.638 -0.772 13.849 1.00 91.00 104 ARG A O 1
ATOM 819 N N . ASP A 1 105 ? -21.300 -1.994 15.717 1.00 90.62 105 ASP A N 1
ATOM 820 C CA . ASP A 1 105 ? -21.433 -0.877 16.659 1.00 90.62 105 ASP A CA 1
ATOM 821 C C . ASP A 1 105 ? -20.300 0.127 16.456 1.00 90.62 105 ASP A C 1
ATOM 823 O O . ASP A 1 105 ? -20.550 1.320 16.318 1.00 90.62 105 ASP A O 1
ATOM 827 N N . LEU A 1 106 ? -19.074 -0.369 16.269 1.00 90.00 106 LEU A N 1
ATOM 828 C CA . LEU A 1 106 ? -17.918 0.478 15.993 1.00 90.00 106 LEU A CA 1
ATOM 829 C C . LEU A 1 106 ? -18.060 1.213 14.654 1.00 90.00 106 LEU A C 1
ATOM 831 O O . LEU A 1 106 ? -17.686 2.375 14.533 1.00 90.00 106 LEU A O 1
ATOM 835 N N . ALA A 1 107 ? -18.620 0.549 13.641 1.00 92.00 107 ALA A N 1
ATOM 836 C CA . ALA A 1 107 ? -18.905 1.173 12.355 1.00 92.00 107 ALA A CA 1
ATOM 837 C C . ALA A 1 107 ? -19.951 2.290 12.484 1.00 92.00 107 ALA A C 1
ATOM 839 O O . ALA A 1 107 ? -19.776 3.345 11.881 1.00 92.00 107 ALA A O 1
ATOM 840 N N . HIS A 1 108 ? -20.995 2.079 13.290 1.00 92.81 108 HIS A N 1
ATOM 841 C CA . HIS A 1 108 ? -22.005 3.097 13.569 1.00 92.81 108 HIS A CA 1
ATOM 842 C C . HIS A 1 108 ? -21.409 4.290 14.330 1.00 92.81 108 HIS A C 1
ATOM 844 O O . HIS A 1 108 ? -21.599 5.427 13.911 1.00 92.81 108 HIS A O 1
ATOM 850 N N . ALA A 1 109 ? -20.625 4.033 15.381 1.00 91.94 109 ALA A N 1
ATOM 851 C CA . ALA A 1 109 ? -19.970 5.065 16.185 1.00 91.94 109 ALA A CA 1
ATOM 852 C C . ALA A 1 109 ? -18.984 5.926 15.375 1.00 91.94 109 ALA A C 1
ATOM 854 O O . ALA A 1 109 ? -18.873 7.127 15.595 1.00 91.94 109 ALA A O 1
ATOM 855 N N . LEU A 1 110 ? -18.288 5.322 14.407 1.00 90.19 110 LEU A N 1
ATOM 856 C CA . LEU A 1 110 ? -17.337 6.011 13.527 1.00 90.19 110 LEU A CA 1
ATOM 857 C C . LEU A 1 110 ? -17.972 6.559 12.235 1.00 90.19 110 LEU A C 1
ATOM 859 O O . LEU A 1 110 ? -17.275 7.173 11.429 1.00 90.19 110 LEU A O 1
ATOM 863 N N . GLY A 1 111 ? -19.257 6.290 11.977 1.00 91.50 111 GLY A N 1
ATOM 864 C CA . GLY A 1 111 ? -19.931 6.691 10.737 1.00 91.50 111 GLY A CA 1
ATOM 865 C C . GLY A 1 111 ? -19.386 6.023 9.463 1.00 91.50 111 GLY A C 1
ATOM 866 O O . GLY A 1 111 ? -19.563 6.540 8.360 1.00 91.50 111 GLY A O 1
ATOM 867 N N . VAL A 1 112 ? -18.715 4.872 9.578 1.00 91.00 112 VAL A N 1
ATOM 868 C CA . VAL A 1 112 ? -18.145 4.129 8.439 1.00 91.00 112 VAL A CA 1
ATOM 869 C C . VAL A 1 112 ? -19.009 2.927 8.081 1.00 91.00 112 VAL A C 1
ATOM 871 O O . VAL A 1 112 ? -19.700 2.342 8.907 1.00 91.00 112 VAL A O 1
ATOM 874 N N . LYS A 1 113 ? -18.932 2.472 6.827 1.00 92.56 113 LYS A N 1
ATOM 875 C CA . LYS A 1 113 ? -19.604 1.229 6.424 1.00 92.56 113 LYS A CA 1
ATOM 876 C C . LYS A 1 113 ? -18.978 0.027 7.141 1.00 92.56 113 LYS A C 1
ATOM 878 O O . LYS A 1 113 ? -17.758 -0.145 7.126 1.00 92.56 113 LYS A O 1
ATOM 883 N N . LYS A 1 114 ? -19.820 -0.878 7.656 1.00 93.06 114 LYS A N 1
ATOM 884 C CA . LYS A 1 114 ? -19.400 -2.143 8.293 1.00 93.06 114 LYS A CA 1
ATOM 885 C C . LYS A 1 114 ? -18.403 -2.936 7.438 1.00 93.06 114 LYS A C 1
ATOM 887 O O . LYS A 1 114 ? -17.443 -3.479 7.973 1.00 93.06 114 LYS A O 1
ATOM 892 N N . SER A 1 115 ? -18.626 -3.025 6.124 1.00 91.94 115 SER A N 1
ATOM 893 C CA . SER A 1 115 ? -17.744 -3.764 5.209 1.00 91.94 115 SER A CA 1
ATOM 894 C C . SER A 1 115 ? -16.336 -3.170 5.154 1.00 91.94 115 SER A C 1
ATOM 896 O O . SER A 1 115 ? -15.361 -3.914 5.215 1.00 91.94 115 SER A O 1
ATOM 898 N N . THR A 1 116 ? -16.224 -1.839 5.118 1.00 91.25 116 THR A N 1
ATOM 899 C CA . THR A 1 116 ? -14.942 -1.128 5.182 1.00 91.25 116 THR A CA 1
ATOM 900 C C . THR A 1 116 ? -14.214 -1.471 6.474 1.00 91.25 116 THR A C 1
ATOM 902 O O . THR A 1 116 ? -13.062 -1.899 6.433 1.00 91.25 116 THR A O 1
ATOM 905 N N . LEU A 1 117 ? -14.907 -1.363 7.611 1.00 90.94 117 LEU A N 1
ATOM 906 C CA . LEU A 1 117 ? -14.333 -1.659 8.921 1.00 90.94 117 LEU A CA 1
ATOM 907 C C . LEU A 1 117 ? -13.894 -3.129 9.044 1.00 90.94 117 LEU A C 1
ATOM 909 O O . LEU A 1 117 ? -12.824 -3.426 9.569 1.00 90.94 117 LEU A O 1
ATOM 913 N N . HIS A 1 118 ? -14.695 -4.057 8.514 1.00 90.44 118 HIS A N 1
ATOM 914 C CA . HIS A 1 118 ? -14.395 -5.488 8.516 1.00 90.44 118 HIS A CA 1
ATOM 915 C C . HIS A 1 118 ? -13.160 -5.835 7.675 1.00 90.44 118 HIS A C 1
ATOM 917 O O . HIS A 1 118 ? -12.336 -6.641 8.103 1.00 90.44 118 HIS A O 1
ATOM 923 N N . ASN A 1 119 ? -13.001 -5.211 6.506 1.00 90.25 119 ASN A N 1
ATOM 924 C CA . ASN A 1 119 ? -11.808 -5.396 5.683 1.00 90.25 119 ASN A CA 1
ATOM 925 C C . ASN A 1 119 ? -10.557 -4.897 6.419 1.00 90.25 119 ASN A C 1
ATOM 927 O O . ASN A 1 119 ? -9.556 -5.604 6.446 1.00 90.25 119 ASN A O 1
ATOM 931 N N . ARG A 1 120 ? -10.637 -3.748 7.107 1.00 87.19 120 ARG A N 1
ATOM 932 C CA . ARG A 1 120 ? -9.527 -3.239 7.938 1.00 87.19 120 ARG A CA 1
ATOM 933 C C . ARG A 1 120 ? -9.172 -4.162 9.090 1.00 87.19 120 ARG A C 1
ATOM 935 O O . ARG A 1 120 ? -7.996 -4.368 9.374 1.00 87.19 120 ARG A O 1
ATOM 942 N N . PHE A 1 121 ? -10.183 -4.759 9.706 1.00 86.00 121 PHE A N 1
ATOM 943 C CA . PHE A 1 121 ? -9.976 -5.772 10.725 1.00 86.00 121 PHE A CA 1
ATOM 944 C C . PHE A 1 121 ? -9.255 -7.013 10.164 1.00 86.00 121 PHE A C 1
ATOM 946 O O . PHE A 1 121 ? -8.302 -7.487 10.775 1.00 86.00 121 PHE A O 1
ATOM 953 N N . ARG A 1 122 ? -9.645 -7.509 8.978 1.00 87.94 122 ARG A N 1
ATOM 954 C CA . ARG A 1 122 ? -8.970 -8.642 8.308 1.00 87.94 122 ARG A CA 1
ATOM 955 C C . ARG A 1 122 ? -7.530 -8.341 7.901 1.00 87.94 122 ARG A C 1
ATOM 957 O O . ARG A 1 122 ? -6.691 -9.228 7.967 1.00 87.94 122 ARG A O 1
ATOM 964 N N . GLU A 1 123 ? -7.252 -7.106 7.5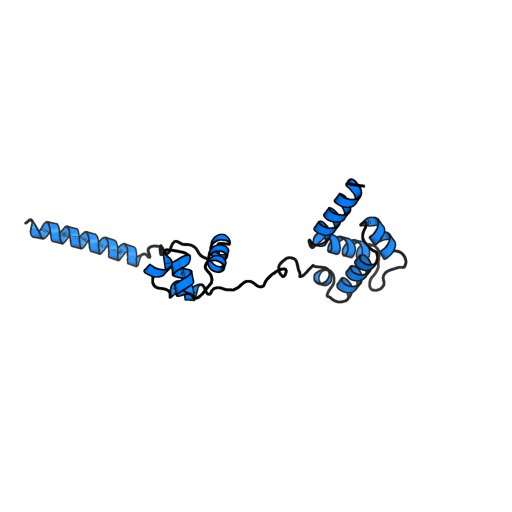04 1.00 85.06 123 GLU A N 1
ATOM 965 C CA . GLU A 1 123 ? -5.903 -6.632 7.175 1.00 85.06 123 GLU A CA 1
ATOM 966 C C . GLU A 1 123 ? -5.001 -6.478 8.411 1.00 85.06 123 GLU A C 1
ATOM 968 O O . GLU A 1 123 ? -3.803 -6.257 8.265 1.00 85.06 123 GLU A O 1
ATOM 973 N N . GLY A 1 124 ? -5.555 -6.586 9.625 1.00 82.19 124 GLY A N 1
ATOM 974 C CA . GLY A 1 124 ? -4.807 -6.435 10.872 1.00 82.19 124 GLY A CA 1
ATOM 975 C C . GLY A 1 124 ? -4.565 -4.982 11.286 1.00 82.19 124 GLY A C 1
ATOM 976 O O . GLY A 1 124 ? -3.733 -4.738 12.154 1.00 82.19 124 GLY A O 1
ATOM 977 N N . TYR A 1 125 ? -5.297 -4.024 10.705 1.00 80.19 125 TYR A N 1
ATOM 978 C CA . TYR A 1 125 ? -5.131 -2.590 10.978 1.00 80.19 125 TYR A CA 1
ATOM 979 C C . TYR A 1 125 ? -5.412 -2.225 12.446 1.00 80.19 125 TYR A C 1
ATOM 981 O O . TYR A 1 125 ? -4.813 -1.307 12.996 1.00 80.19 125 TYR A O 1
ATOM 989 N N . PHE A 1 126 ? -6.317 -2.955 13.099 1.00 78.50 126 PHE A N 1
ATOM 990 C CA . PHE A 1 126 ? -6.582 -2.848 14.531 1.00 78.50 126 PHE A CA 1
ATOM 991 C C . PHE A 1 126 ? -7.069 -4.195 15.080 1.00 78.50 126 PHE A C 1
ATOM 993 O O . PHE A 1 126 ? -7.610 -5.025 14.344 1.00 78.50 126 PHE A O 1
ATOM 1000 N N . ARG A 1 127 ? -6.872 -4.430 16.382 1.00 74.12 127 ARG A N 1
ATOM 1001 C CA . ARG A 1 127 ? -7.294 -5.660 17.072 1.00 74.12 127 ARG A CA 1
ATOM 1002 C C . ARG A 1 127 ? -8.540 -5.412 17.920 1.00 74.12 127 ARG A C 1
ATOM 1004 O O . ARG A 1 127 ? -8.789 -4.291 18.348 1.00 74.12 127 ARG A O 1
ATOM 1011 N N . ARG A 1 128 ? -9.308 -6.479 18.171 1.00 66.69 128 ARG A N 1
ATOM 1012 C CA . ARG A 1 128 ? -10.496 -6.447 19.047 1.00 66.69 128 ARG A CA 1
ATOM 1013 C C . ARG A 1 128 ? -10.143 -6.197 20.515 1.00 66.69 128 ARG A C 1
ATOM 1015 O O . ARG A 1 128 ? -10.976 -5.716 21.276 1.00 66.69 128 ARG A O 1
ATOM 1022 N N . ASP A 1 129 ? -8.911 -6.500 20.905 1.00 62.00 129 ASP A N 1
ATOM 1023 C CA . ASP A 1 129 ? -8.593 -6.691 22.311 1.00 62.00 129 ASP A CA 1
ATOM 1024 C C . ASP A 1 129 ? -7.958 -5.424 22.887 1.00 62.00 129 ASP A C 1
ATOM 1026 O O . ASP A 1 129 ? -6.759 -5.184 22.767 1.00 62.00 129 ASP A O 1
ATOM 1030 N N . LEU A 1 130 ? -8.778 -4.622 23.565 1.00 53.22 130 LEU A N 1
ATOM 1031 C CA . LEU A 1 130 ? -8.359 -3.489 24.396 1.00 53.22 130 LEU A CA 1
ATOM 1032 C C . LEU A 1 130 ? -7.914 -3.927 25.802 1.00 53.22 130 LEU A C 1
ATOM 1034 O O . LEU A 1 130 ? -8.172 -3.253 26.799 1.00 53.22 130 LEU A O 1
ATOM 1038 N N . LYS A 1 131 ? -7.228 -5.069 25.919 1.00 48.38 131 LYS A N 1
ATOM 1039 C CA . LYS A 1 131 ? -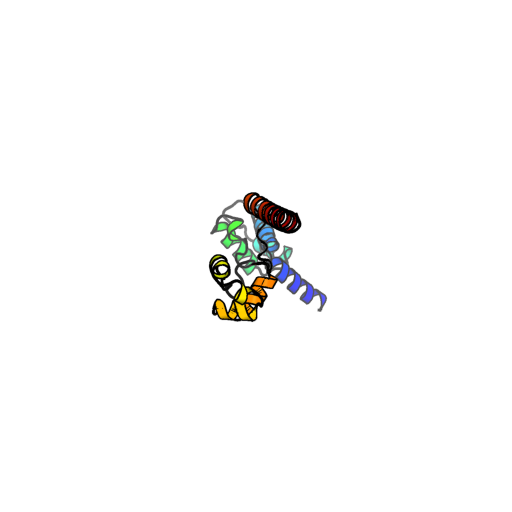6.513 -5.368 27.163 1.00 48.38 131 LYS A CA 1
ATOM 1040 C C . LYS A 1 131 ? -5.254 -4.511 27.179 1.00 48.38 131 LYS A C 1
ATOM 1042 O O . LYS A 1 131 ? -4.240 -4.882 26.597 1.00 48.38 131 LYS A O 1
ATOM 1047 N N . PHE A 1 132 ? -5.325 -3.359 27.845 1.00 48.62 132 PHE A N 1
ATOM 1048 C CA . PHE A 1 132 ? -4.120 -2.629 28.220 1.00 48.62 132 PHE A CA 1
ATOM 1049 C C . PHE A 1 132 ? -3.213 -3.582 28.998 1.00 48.62 132 PHE A C 1
ATOM 1051 O O . PHE A 1 132 ? -3.669 -4.272 29.917 1.00 48.62 132 PHE A O 1
ATOM 1058 N N . ALA A 1 133 ? -1.935 -3.641 28.624 1.00 53.97 133 ALA A N 1
ATOM 1059 C CA . ALA A 1 133 ? -0.946 -4.297 29.458 1.00 53.97 133 ALA A CA 1
ATOM 1060 C C . ALA A 1 133 ? -1.045 -3.684 30.862 1.00 53.97 133 ALA A C 1
ATOM 1062 O O . ALA A 1 133 ? -1.073 -2.461 31.012 1.00 53.97 133 ALA A O 1
ATOM 1063 N N . LEU A 1 134 ? -1.164 -4.525 31.891 1.00 63.62 134 LEU A N 1
ATOM 1064 C CA . LEU A 1 134 ? -1.181 -4.048 33.268 1.00 63.62 134 LEU A CA 1
ATOM 1065 C C . LEU A 1 134 ? 0.137 -3.317 33.544 1.00 63.62 134 LEU A C 1
ATOM 1067 O O . LEU A 1 134 ? 1.183 -3.959 33.671 1.00 63.62 134 LEU A O 1
ATOM 1071 N N . THR A 1 135 ? 0.079 -1.988 33.649 1.00 75.06 135 THR A N 1
ATOM 1072 C CA . THR A 1 135 ? 1.192 -1.182 34.154 1.00 75.06 135 THR A CA 1
ATOM 1073 C C . THR A 1 135 ? 1.500 -1.593 35.590 1.00 75.06 135 THR A C 1
ATOM 1075 O O . THR A 1 135 ? 0.643 -2.135 36.298 1.00 75.06 135 THR A O 1
ATOM 1078 N N . TYR A 1 136 ? 2.737 -1.360 36.028 1.00 85.50 136 TYR A N 1
ATOM 1079 C CA . TYR A 1 136 ? 3.156 -1.662 37.397 1.00 85.50 136 TYR A CA 1
ATOM 1080 C C . TYR A 1 136 ? 2.211 -1.026 38.433 1.00 85.50 136 TYR A C 1
ATOM 1082 O O . TYR A 1 136 ? 1.759 -1.707 39.355 1.00 85.50 136 TYR A O 1
ATOM 1090 N N . GLU A 1 137 ? 1.798 0.222 38.199 1.00 81.62 137 GLU A N 1
ATOM 1091 C CA . GLU A 1 137 ? 0.831 0.927 39.046 1.00 81.62 137 GLU A CA 1
ATOM 1092 C C . GLU A 1 137 ? -0.539 0.235 39.095 1.00 81.62 137 GLU A C 1
ATOM 1094 O O . GLU A 1 137 ? -1.086 0.015 40.177 1.00 81.62 137 GLU A O 1
ATOM 1099 N N . ASN A 1 138 ? -1.060 -0.226 37.953 1.00 79.75 138 ASN A N 1
ATOM 1100 C CA . ASN A 1 138 ? -2.336 -0.947 37.900 1.00 79.75 138 ASN A CA 1
ATOM 1101 C C . ASN A 1 138 ? -2.273 -2.300 38.638 1.00 79.75 138 ASN A C 1
ATOM 1103 O O . ASN A 1 138 ? -3.265 -2.729 39.233 1.00 79.75 138 ASN A O 1
ATOM 1107 N N . LYS A 1 139 ? -1.113 -2.978 38.631 1.00 86.12 139 LYS A N 1
ATOM 1108 C CA . LYS A 1 139 ? -0.893 -4.214 39.410 1.00 86.12 139 LYS A CA 1
ATOM 1109 C C . LYS A 1 139 ? -0.883 -3.917 40.908 1.00 86.12 139 LYS A C 1
ATOM 1111 O O . LYS A 1 139 ? -1.581 -4.586 41.666 1.00 86.12 139 LYS A O 1
ATOM 1116 N N . LYS A 1 140 ? -0.138 -2.890 41.322 1.00 91.94 140 LYS A N 1
ATOM 1117 C CA . LYS A 1 140 ? -0.009 -2.467 42.722 1.00 91.94 140 LYS A CA 1
ATOM 1118 C C . LYS A 1 140 ? -1.350 -2.035 43.318 1.00 91.94 140 LYS A C 1
ATOM 1120 O O . LYS A 1 140 ? -1.679 -2.443 44.429 1.00 91.94 140 LYS A O 1
ATOM 1125 N N . ALA A 1 141 ? -2.145 -1.266 42.572 1.00 87.50 141 ALA A N 1
ATOM 1126 C CA . ALA A 1 141 ? -3.481 -0.840 42.987 1.00 87.50 141 ALA A CA 1
ATOM 1127 C C . ALA A 1 141 ? -4.429 -2.031 43.199 1.00 87.50 141 ALA A C 1
ATOM 1129 O O . ALA A 1 141 ? -5.126 -2.093 44.209 1.00 87.50 141 ALA A O 1
ATOM 1130 N N . ARG A 1 142 ? -4.398 -3.021 42.296 1.00 89.69 142 ARG A N 1
ATOM 1131 C CA . ARG A 1 142 ? -5.188 -4.252 42.442 1.00 89.69 142 ARG A CA 1
ATOM 1132 C C . ARG A 1 142 ? -4.808 -5.057 43.678 1.00 89.69 142 ARG A C 1
ATOM 1134 O O . ARG A 1 142 ? -5.694 -5.478 44.410 1.00 89.69 142 ARG A O 1
ATOM 1141 N N . VAL A 1 143 ? -3.513 -5.259 43.920 1.00 93.50 143 VAL A N 1
ATOM 1142 C CA . VAL A 1 143 ? -3.042 -5.999 45.102 1.00 93.50 143 VAL A CA 1
ATOM 1143 C C . VAL A 1 143 ? -3.463 -5.285 46.387 1.00 93.50 143 VAL A C 1
ATOM 1145 O O . VAL A 1 143 ? -3.998 -5.926 47.284 1.00 93.50 143 VAL A O 1
ATOM 1148 N N . ARG A 1 144 ? -3.305 -3.957 46.455 1.00 93.19 144 ARG A N 1
ATOM 1149 C CA . ARG A 1 144 ? -3.759 -3.158 47.605 1.00 93.19 144 ARG A CA 1
ATOM 1150 C C . ARG A 1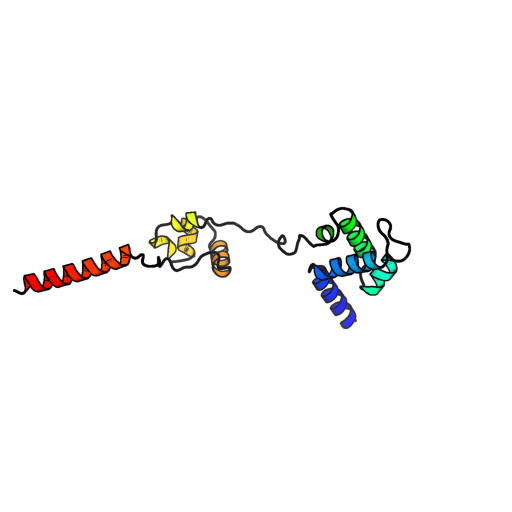 144 ? -5.254 -3.303 47.869 1.00 93.19 144 ARG A C 1
ATOM 1152 O O . ARG A 1 144 ? -5.628 -3.491 49.019 1.00 93.19 144 ARG A O 1
ATOM 1159 N N . TYR A 1 145 ? -6.077 -3.261 46.823 1.00 91.81 145 TYR A N 1
ATOM 1160 C CA . TYR A 1 145 ? -7.523 -3.436 46.944 1.00 91.81 145 TYR A CA 1
ATOM 1161 C C . TYR A 1 145 ? -7.887 -4.797 47.552 1.00 91.81 145 TYR A C 1
ATOM 1163 O O . TYR A 1 145 ? -8.654 -4.854 48.508 1.00 91.81 145 TYR A O 1
ATOM 1171 N N . TYR A 1 146 ? -7.288 -5.887 47.058 1.00 93.50 146 TYR A N 1
ATOM 1172 C CA . TYR A 1 146 ? -7.535 -7.221 47.615 1.00 93.50 146 TYR A CA 1
ATOM 1173 C C . TYR A 1 146 ? -7.034 -7.361 49.055 1.00 93.50 146 TYR A C 1
ATOM 1175 O O . TYR A 1 146 ? -7.727 -7.951 49.877 1.00 93.50 146 TYR A O 1
ATOM 1183 N N . LEU A 1 147 ? -5.870 -6.792 49.382 1.00 93.62 147 LEU A N 1
ATOM 1184 C CA . LEU A 1 147 ? -5.356 -6.797 50.753 1.00 93.62 147 LEU A CA 1
ATOM 1185 C C . LEU A 1 147 ? -6.273 -6.019 51.704 1.00 93.62 147 LEU A C 1
ATOM 1187 O O . LEU A 1 147 ? -6.584 -6.520 52.777 1.00 93.62 147 LEU A O 1
ATOM 1191 N N . GLN A 1 148 ? -6.750 -4.837 51.305 1.00 92.19 148 GLN A N 1
ATOM 1192 C CA . GLN A 1 148 ? -7.701 -4.054 52.100 1.00 92.19 148 GLN A CA 1
ATOM 1193 C C . GLN A 1 148 ? -9.022 -4.793 52.311 1.00 92.19 148 GLN A C 1
ATOM 1195 O O . GLN A 1 148 ? -9.534 -4.788 53.424 1.00 92.19 148 GLN A O 1
ATOM 1200 N N . LEU A 1 149 ? -9.536 -5.459 51.273 1.00 90.94 149 LEU A N 1
ATOM 1201 C CA . LEU A 1 149 ? -10.747 -6.272 51.364 1.00 90.94 149 LEU A CA 1
ATOM 1202 C C . LEU A 1 149 ? -10.578 -7.433 52.358 1.00 90.94 149 LEU A C 1
ATOM 1204 O O . LEU A 1 149 ? -11.449 -7.677 53.185 1.00 90.94 149 LEU A O 1
ATOM 1208 N N . ILE A 1 150 ? -9.451 -8.149 52.295 1.00 90.06 150 ILE A N 1
ATOM 1209 C CA . ILE A 1 150 ? -9.167 -9.271 53.202 1.00 90.06 150 ILE A CA 1
ATOM 1210 C C . ILE A 1 150 ? -9.036 -8.774 54.644 1.00 90.06 150 ILE A C 1
ATOM 1212 O O . ILE A 1 150 ? -9.643 -9.348 55.543 1.00 90.06 150 ILE A O 1
ATOM 1216 N N . VAL A 1 151 ? -8.296 -7.685 54.862 1.00 90.06 151 VAL A N 1
ATOM 1217 C CA . VAL A 1 151 ? -8.125 -7.087 56.193 1.00 90.06 151 VAL A CA 1
ATOM 1218 C C . VAL A 1 151 ? -9.466 -6.621 56.759 1.00 90.06 151 VAL A C 1
ATOM 1220 O O . VAL A 1 151 ? -9.765 -6.920 57.909 1.00 90.06 151 VAL A O 1
ATOM 1223 N N . SER A 1 152 ? -10.314 -5.967 55.959 1.00 85.12 152 SER A N 1
ATOM 1224 C CA . SER A 1 152 ? -11.631 -5.529 56.431 1.00 85.12 152 SER A CA 1
ATOM 1225 C C . SER A 1 152 ? -12.560 -6.695 56.764 1.00 85.12 152 SER A C 1
ATOM 1227 O O . SER A 1 152 ? -13.370 -6.576 57.670 1.00 85.12 152 SER A O 1
ATOM 1229 N N . ILE A 1 153 ? -12.460 -7.818 56.046 1.00 84.94 153 ILE A N 1
ATOM 1230 C CA . ILE A 1 153 ? -13.229 -9.029 56.363 1.00 84.94 153 ILE A CA 1
ATOM 1231 C C . ILE A 1 153 ? -12.750 -9.625 57.689 1.00 84.94 153 ILE A C 1
ATOM 1233 O O . ILE A 1 153 ? -13.577 -9.984 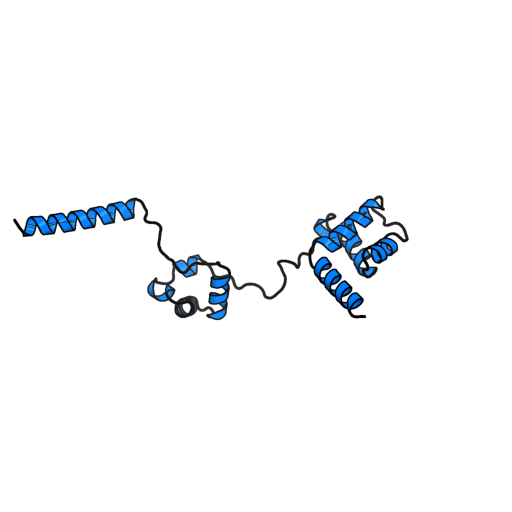58.518 1.00 84.94 153 ILE A O 1
ATOM 1237 N N . ILE A 1 154 ? -11.439 -9.720 57.911 1.00 83.19 154 ILE A N 1
ATOM 1238 C CA . ILE A 1 154 ? -10.888 -10.307 59.140 1.00 83.19 154 ILE A CA 1
ATOM 1239 C C . ILE A 1 154 ? -11.245 -9.444 60.358 1.00 83.19 154 ILE A C 1
ATOM 1241 O O . ILE A 1 154 ? -11.759 -9.976 61.331 1.00 83.19 154 ILE A O 1
ATOM 1245 N N . SER A 1 155 ? -11.097 -8.119 60.269 1.00 73.56 155 SER A N 1
ATOM 1246 C CA . SER A 1 155 ? -11.413 -7.192 61.369 1.00 73.56 155 SER A CA 1
ATOM 1247 C C . SER A 1 155 ? -12.905 -7.054 61.707 1.00 73.56 155 SER A C 1
ATOM 1249 O O . SER A 1 155 ? -13.234 -6.396 62.683 1.00 73.56 155 SER A O 1
ATOM 1251 N N . VAL A 1 156 ? -13.812 -7.611 60.899 1.00 73.25 156 VAL A N 1
ATOM 1252 C CA . VAL A 1 156 ? -15.261 -7.661 61.191 1.00 73.25 156 VAL A CA 1
ATOM 1253 C C . VAL A 1 156 ? -15.653 -8.979 61.877 1.00 73.25 156 VAL A C 1
ATOM 1255 O O . VAL A 1 156 ? -16.758 -9.092 62.399 1.00 73.25 156 VAL A O 1
ATOM 1258 N N . ASN A 1 157 ? -14.765 -9.978 61.869 1.00 57.41 157 ASN A N 1
ATOM 1259 C CA . ASN A 1 157 ? -14.993 -11.302 62.453 1.00 57.41 157 ASN A CA 1
ATOM 1260 C C . ASN A 1 157 ? -14.229 -11.532 63.777 1.00 57.41 157 ASN A C 1
ATOM 1262 O O . ASN A 1 157 ? -14.306 -12.634 64.320 1.00 57.41 157 ASN A O 1
ATOM 1266 N N . GLU A 1 158 ? -13.511 -10.521 64.275 1.00 52.12 158 GLU A N 1
ATOM 1267 C CA . GLU A 1 158 ? -12.973 -10.425 65.646 1.00 52.12 158 GLU A CA 1
ATOM 1268 C C . GLU A 1 158 ? -13.867 -9.514 66.496 1.00 52.12 158 GLU A C 1
ATOM 1270 O O . GLU A 1 158 ? -14.067 -9.844 67.686 1.00 52.12 158 GLU A O 1
#

Secondary structure (DSSP, 8-state):
-HHHHHHHHHHHHHHHSTHHHHHHHHHHHHT--TT-PPTTHHHHHHHHHT--HHHHHHHHHHHHHTTTHHHHS-TTTTT-SSPP----HHHHHHS-GGGGSSHHHHHHHTT--HHHHHHHHHTTSS-S-------HHHHHHHHHHHHHHHHHHHTT--

Sequence (158 aa):
MMEEVLMVEEIRVLMVKNGGSIAIYLELLAKTDPPVLRRGVSKAGARKFCVPLRLVQSVWRNGQDFDGINGVISKLVNNCGRKRIEIDPEAIKNVPLRERTTVRDLAHALGVKKSTLHNRFREGYFRRDLKFALTYENKKARVRYYLQLIVSIISVNE

pLDDT: mean 81.03, std 12.59, range [47.38, 93.62]

Organism: Panicum virgatum (NCBI:txid38727)